Protein AF-A0A2N1MK92-F1 (afdb_monomer_lite)

pLDDT: mean 92.28, std 6.43, range [60.44, 98.31]

Sequence (132 aa):
MLTKVLYEQRGNLELNPTHFKQMIEKADSHLQGLFDKLVKALVPDNRSAYNKVKARKTIMSLCYIMAGMRNKFVNDFKLEVGLYLSASGATCAAIDTMNSIGFSAYYTTVNNFKCKIANEHLLNIRKFLSEH

Foldseek 3Di:
DLLVLLVVCVPPDDQQLVVLQVSSCVVPVVCNCVLVVQLVVPPDPPDDPVVSRVSSSVSSVVSNVVSVVVVVVLQVQQLVVLLVCVVVVHDQVRQCVCVVVPRHDHNVVNVVVVVVVVVVVVVVVVVVVVVD

Organism: NCBI:txid588596

Secondary structure (DSSP, 8-state):
-HHHHHHHTTTS----HHHHHHHHHHH-GGGTTHHHHHHHHHS-TTS-HHHHHHHHHHHHHHHHHHHHHHHHHHHHHHHHHHHHHHHTT--HHHHHHHHHTTSS--HHHHHHHHHHHHHHHHHHHHHHHH--

Structure (mmCIF, N/CA/C/O backbone):
data_AF-A0A2N1MK92-F1
#
_entry.id   AF-A0A2N1MK92-F1
#
loop_
_atom_site.group_PDB
_atom_site.id
_atom_site.type_symbol
_atom_site.label_atom_id
_atom_site.label_alt_id
_atom_site.label_comp_id
_atom_site.label_asym_id
_atom_site.label_entity_id
_atom_site.label_seq_id
_atom_site.pdbx_PDB_ins_code
_atom_site.Cartn_x
_atom_site.Cartn_y
_atom_site.Cartn_z
_atom_site.occupancy
_atom_site.B_iso_or_equiv
_atom_site.auth_seq_id
_atom_site.auth_comp_id
_atom_site.auth_asym_id
_atom_site.auth_atom_id
_atom_site.pdbx_PDB_model_num
ATOM 1 N N . MET A 1 1 ? -10.403 -7.113 4.045 1.00 85.31 1 MET A N 1
ATOM 2 C CA . MET A 1 1 ? -9.134 -6.926 4.792 1.00 85.31 1 MET A CA 1
ATOM 3 C C . MET A 1 1 ? -8.974 -5.463 5.195 1.00 85.31 1 MET A C 1
ATOM 5 O O . MET A 1 1 ? -9.110 -4.599 4.335 1.00 85.31 1 MET A O 1
ATOM 9 N N . LEU A 1 2 ? -8.650 -5.184 6.467 1.00 90.50 2 LEU A N 1
ATOM 10 C CA . LEU A 1 2 ? -8.627 -3.830 7.054 1.00 90.50 2 LEU A CA 1
ATOM 11 C C . LEU A 1 2 ? -7.852 -2.802 6.217 1.00 90.50 2 LEU A C 1
ATOM 13 O O . LEU A 1 2 ? -8.348 -1.716 5.950 1.00 90.50 2 LEU A O 1
ATOM 17 N N . THR A 1 3 ? -6.656 -3.147 5.744 1.00 90.50 3 THR A N 1
ATOM 18 C CA . THR A 1 3 ? -5.812 -2.207 4.989 1.00 90.50 3 THR A CA 1
ATOM 19 C C . THR A 1 3 ? -6.403 -1.800 3.639 1.00 90.50 3 THR A C 1
ATOM 21 O O . THR A 1 3 ? -6.139 -0.687 3.196 1.00 90.50 3 THR A O 1
ATOM 24 N N . LYS A 1 4 ? -7.230 -2.650 3.010 1.00 89.88 4 LYS A N 1
ATOM 25 C CA . LYS A 1 4 ? -7.970 -2.306 1.785 1.00 89.88 4 LYS A CA 1
ATOM 26 C C . LYS A 1 4 ? -9.065 -1.280 2.087 1.00 89.88 4 LYS A C 1
ATOM 28 O O . LYS A 1 4 ? -9.099 -0.239 1.447 1.00 89.88 4 LYS A O 1
ATOM 33 N N . VAL A 1 5 ? -9.875 -1.534 3.119 1.00 92.19 5 VAL A N 1
ATOM 34 C CA . VAL A 1 5 ? -10.928 -0.606 3.573 1.00 92.19 5 VAL A CA 1
ATOM 35 C C . VAL A 1 5 ? -10.333 0.767 3.897 1.00 92.19 5 VAL A C 1
ATOM 37 O O . VAL A 1 5 ? -10.817 1.793 3.431 1.00 92.19 5 VAL A O 1
ATOM 40 N N . LEU A 1 6 ? -9.229 0.795 4.648 1.00 92.81 6 LEU A N 1
ATOM 41 C CA . LEU A 1 6 ? -8.573 2.051 5.017 1.00 92.81 6 LEU A CA 1
ATOM 42 C C . LEU A 1 6 ? -7.876 2.736 3.833 1.00 92.81 6 LEU A C 1
ATOM 44 O O . LEU A 1 6 ? -7.761 3.958 3.819 1.00 92.81 6 LEU A O 1
ATOM 48 N N . TYR A 1 7 ? -7.431 1.983 2.824 1.00 87.50 7 TYR A N 1
ATOM 49 C CA . TYR A 1 7 ? -6.883 2.556 1.593 1.00 87.50 7 TYR A CA 1
ATOM 50 C C . TYR A 1 7 ? -7.948 3.268 0.755 1.00 87.50 7 TYR A C 1
ATOM 52 O O . TYR A 1 7 ? -7.660 4.305 0.155 1.00 87.50 7 TYR A O 1
ATOM 60 N N . GLU A 1 8 ? -9.161 2.725 0.705 1.00 87.25 8 GLU A N 1
ATOM 61 C CA . GLU A 1 8 ? -10.303 3.336 0.015 1.00 87.25 8 GLU A CA 1
ATOM 62 C C . GLU A 1 8 ? -10.765 4.616 0.733 1.00 87.25 8 GLU A C 1
ATOM 64 O O . GLU A 1 8 ? -11.139 5.586 0.082 1.00 87.25 8 GLU A O 1
ATOM 69 N N . GLN A 1 9 ? -10.621 4.671 2.061 1.00 85.31 9 GLN A N 1
ATOM 70 C CA . GLN A 1 9 ? -10.956 5.834 2.897 1.00 85.31 9 GLN A CA 1
ATOM 71 C C . GLN A 1 9 ? -9.806 6.843 3.082 1.00 85.31 9 GLN A C 1
ATOM 73 O O . GLN A 1 9 ? -9.927 7.784 3.862 1.00 85.31 9 GLN A O 1
ATOM 78 N N . ARG A 1 10 ? -8.680 6.695 2.367 1.00 79.75 10 ARG A N 1
ATOM 79 C CA . ARG A 1 10 ? -7.443 7.477 2.596 1.00 79.75 10 ARG A CA 1
ATOM 80 C C . ARG A 1 10 ? -7.580 9.006 2.496 1.00 79.75 10 ARG A C 1
ATOM 82 O O . ARG A 1 10 ? -6.668 9.705 2.920 1.00 79.75 10 ARG A O 1
ATOM 89 N N . GLY A 1 11 ? -8.673 9.515 1.924 1.00 79.38 11 GLY A N 1
ATOM 90 C CA . GLY A 1 11 ? -8.975 10.949 1.830 1.00 79.38 11 GLY A CA 1
ATOM 91 C C . GLY A 1 11 ? -9.920 11.489 2.910 1.00 79.38 11 GLY A C 1
ATOM 92 O O . GLY A 1 11 ? -9.952 12.696 3.110 1.00 79.38 11 GLY A O 1
ATOM 93 N N . ASN A 1 12 ? -10.649 10.622 3.621 1.00 86.88 12 ASN A N 1
ATOM 94 C CA . ASN A 1 12 ? -11.662 10.991 4.613 1.00 86.88 12 ASN A CA 1
ATOM 95 C C . ASN A 1 12 ? -11.437 10.184 5.896 1.00 86.88 12 ASN A C 1
ATOM 97 O O . ASN A 1 12 ? -12.068 9.155 6.132 1.00 86.88 12 ASN A O 1
ATOM 101 N N . LEU A 1 13 ? -10.486 10.633 6.715 1.00 88.12 13 LEU A N 1
ATOM 102 C CA . LEU A 1 13 ? -10.116 9.927 7.938 1.00 88.12 13 LEU A CA 1
ATOM 103 C C . LEU A 1 13 ? -11.214 10.062 9.000 1.00 88.12 13 LEU A C 1
ATOM 105 O O . LEU A 1 13 ? -11.456 11.150 9.518 1.00 88.12 13 LEU A O 1
ATOM 109 N N . GLU A 1 14 ? -11.824 8.941 9.380 1.00 93.25 14 GLU A N 1
ATOM 110 C CA . GLU A 1 14 ? -12.686 8.870 10.560 1.00 93.25 14 GLU A CA 1
ATOM 111 C C . GLU A 1 14 ? -11.818 8.835 11.827 1.00 93.25 14 GLU A C 1
ATOM 113 O O . GLU A 1 14 ? -10.979 7.940 11.987 1.00 93.25 14 GLU A O 1
ATOM 118 N N . LEU A 1 15 ? -12.008 9.818 12.713 1.00 91.62 15 LEU A N 1
ATOM 119 C CA . LEU A 1 15 ? -11.199 10.043 13.919 1.00 91.62 15 LEU A CA 1
ATOM 120 C C . LEU A 1 15 ? -11.944 9.711 15.222 1.00 91.62 15 LEU A C 1
ATOM 122 O O . LEU A 1 15 ? -11.363 9.764 16.316 1.00 91.62 15 LEU A O 1
ATOM 126 N N . ASN A 1 16 ? -13.225 9.370 15.135 1.00 94.19 16 ASN A N 1
ATOM 127 C CA . ASN A 1 16 ? -14.004 8.852 16.242 1.00 94.19 16 ASN A CA 1
ATOM 128 C C . ASN A 1 16 ? -13.898 7.313 16.279 1.00 94.19 16 ASN A C 1
ATOM 130 O O . ASN A 1 16 ? -14.349 6.652 15.348 1.00 94.19 16 ASN A O 1
ATOM 134 N N . PRO A 1 17 ? -13.380 6.700 17.363 1.00 93.44 17 PRO A N 1
ATOM 135 C CA . PRO A 1 17 ? -13.195 5.248 17.437 1.00 93.44 17 PRO A CA 1
ATOM 136 C C . PRO A 1 17 ? -14.476 4.416 17.286 1.00 93.44 17 PRO A C 1
ATOM 138 O O . PRO A 1 17 ? -14.413 3.268 16.845 1.00 93.44 17 PRO A O 1
ATOM 141 N N . THR A 1 18 ? -15.628 4.958 17.686 1.00 94.38 18 THR A N 1
ATOM 142 C CA . THR A 1 18 ? -16.919 4.271 17.564 1.00 94.38 18 THR A CA 1
ATOM 143 C C . THR A 1 18 ? -17.380 4.265 16.112 1.00 94.38 18 THR A C 1
ATOM 145 O O . THR A 1 18 ? -17.727 3.206 15.590 1.00 94.38 18 THR A O 1
ATOM 148 N N . HIS A 1 19 ? -17.317 5.416 15.440 1.00 95.31 19 HIS A N 1
ATOM 149 C CA . HIS A 1 19 ? -17.644 5.508 14.017 1.00 95.31 19 HIS A CA 1
ATOM 150 C C . HIS A 1 19 ? -16.630 4.757 13.157 1.00 95.31 19 HIS A C 1
ATOM 152 O O . HIS A 1 19 ? -17.028 4.048 12.242 1.00 95.31 19 HIS A O 1
ATOM 158 N N . PHE A 1 20 ? -15.342 4.799 13.507 1.00 94.88 20 PHE A N 1
ATOM 159 C CA . PHE A 1 20 ? -14.299 4.015 12.850 1.00 94.88 20 PHE A CA 1
ATOM 160 C C . PHE A 1 20 ? -14.622 2.521 12.879 1.00 94.88 20 PHE A C 1
ATOM 162 O O . PHE A 1 20 ? -14.576 1.862 11.843 1.00 94.88 20 PHE A O 1
ATOM 169 N N . LYS A 1 21 ? -14.994 1.990 14.054 1.00 95.56 21 LYS A N 1
ATOM 170 C CA . LYS A 1 21 ? -15.432 0.598 14.195 1.00 95.56 21 LYS A CA 1
ATOM 171 C C . LYS A 1 21 ? -16.604 0.306 13.253 1.00 95.56 21 LYS A C 1
ATOM 173 O O . LYS A 1 21 ? -16.518 -0.610 12.446 1.00 95.56 21 LYS A O 1
ATOM 178 N N . GLN A 1 22 ? -17.671 1.101 13.330 1.00 95.44 22 GLN A N 1
ATOM 179 C CA . GLN A 1 22 ? -18.858 0.913 12.489 1.00 95.44 22 GLN A CA 1
ATOM 180 C C . GLN A 1 22 ? -18.514 0.965 10.996 1.00 95.44 22 GLN A C 1
ATOM 182 O O . GLN A 1 22 ? -19.007 0.150 10.221 1.00 95.44 22 GLN A O 1
ATOM 187 N N . MET A 1 23 ? -17.641 1.889 10.598 1.00 95.12 23 MET A N 1
ATOM 188 C CA . MET A 1 23 ? -17.172 2.053 9.227 1.00 95.12 23 MET A CA 1
ATOM 189 C C . MET A 1 23 ? -16.448 0.799 8.732 1.00 95.12 23 MET A C 1
ATOM 191 O O . MET A 1 23 ? -16.795 0.289 7.667 1.00 95.12 23 MET A O 1
ATOM 195 N N . ILE A 1 24 ? -15.471 0.278 9.487 1.00 95.06 24 ILE A N 1
ATOM 196 C CA . ILE A 1 24 ? -14.709 -0.898 9.043 1.00 95.06 24 ILE A CA 1
ATOM 197 C C . ILE A 1 24 ? -15.562 -2.173 9.032 1.00 95.06 24 ILE A C 1
ATOM 199 O O . ILE A 1 24 ? -15.401 -2.990 8.131 1.00 95.06 24 ILE A O 1
ATOM 203 N N . GLU A 1 25 ? -16.485 -2.333 9.984 1.00 95.69 25 GLU A N 1
ATOM 204 C CA . GLU A 1 25 ? -17.369 -3.504 10.067 1.00 95.69 25 GLU A CA 1
ATOM 205 C C . GLU A 1 25 ? -18.449 -3.479 8.980 1.00 95.69 25 GLU A C 1
ATOM 207 O O . GLU A 1 25 ? -18.797 -4.522 8.430 1.00 95.69 25 GLU A O 1
ATOM 212 N N . LYS A 1 26 ? -18.948 -2.287 8.624 1.00 94.56 26 LYS A N 1
ATOM 213 C CA . LYS A 1 26 ? -19.886 -2.104 7.509 1.00 94.56 26 LYS A CA 1
ATOM 214 C C . LYS A 1 26 ? -19.217 -2.344 6.156 1.00 94.56 26 LYS A C 1
ATOM 216 O O . LYS A 1 26 ? -19.863 -2.854 5.246 1.00 94.56 26 LYS A O 1
ATOM 221 N N . ALA A 1 27 ? -17.953 -1.950 6.011 1.00 93.31 27 ALA A N 1
ATOM 222 C CA . ALA A 1 27 ? -17.209 -2.127 4.768 1.00 93.31 27 ALA A CA 1
ATOM 223 C C . ALA A 1 27 ? -16.836 -3.595 4.505 1.00 93.31 27 ALA A C 1
ATOM 225 O O . ALA A 1 27 ? -16.755 -4.007 3.350 1.00 93.31 27 ALA A O 1
ATOM 226 N N . ASP A 1 28 ? -16.594 -4.381 5.556 1.00 93.50 28 ASP A N 1
ATOM 227 C CA . ASP A 1 28 ? -16.224 -5.789 5.439 1.00 93.50 28 ASP A CA 1
ATOM 228 C C . ASP A 1 28 ? -16.676 -6.576 6.678 1.00 93.50 28 ASP A C 1
ATOM 230 O O . ASP A 1 28 ? -16.135 -6.409 7.774 1.00 93.50 28 ASP A O 1
ATOM 234 N N . SER A 1 29 ? -17.640 -7.481 6.479 1.00 93.31 29 SER A N 1
ATOM 235 C CA . SER A 1 29 ? -18.207 -8.319 7.546 1.00 93.31 29 SER A CA 1
ATOM 236 C C . SER A 1 29 ? -17.166 -9.185 8.270 1.00 93.31 29 SER A C 1
ATOM 238 O O . SER A 1 29 ? -17.322 -9.469 9.456 1.00 93.31 29 SER A O 1
ATOM 240 N N . HIS A 1 30 ? -16.047 -9.536 7.624 1.00 94.12 30 HIS A N 1
ATOM 241 C CA . HIS A 1 30 ? -14.965 -10.284 8.273 1.00 94.12 30 HIS A CA 1
ATOM 242 C C . HIS A 1 30 ? -14.188 -9.451 9.303 1.00 94.12 30 HIS A C 1
ATOM 244 O O . HIS A 1 30 ? -13.437 -10.007 10.107 1.00 94.12 30 HIS A O 1
ATOM 250 N N . LEU A 1 31 ? -14.347 -8.124 9.298 1.00 94.50 31 LEU A N 1
ATOM 251 C CA . LEU A 1 31 ? -13.746 -7.224 10.285 1.00 94.50 31 LEU A CA 1
ATOM 252 C C . LEU A 1 31 ? -14.617 -7.054 11.536 1.00 94.50 31 LEU A C 1
ATOM 254 O O . LEU A 1 31 ? -14.204 -6.351 12.462 1.00 94.50 31 LEU A O 1
ATOM 258 N N . GLN A 1 32 ? -15.783 -7.706 11.603 1.00 96.19 32 GLN A N 1
ATOM 259 C CA . GLN A 1 32 ? -16.675 -7.632 12.756 1.00 96.19 32 GLN A CA 1
ATOM 260 C C . GLN A 1 32 ? -15.964 -8.036 14.057 1.00 96.19 32 GLN A C 1
ATOM 262 O O . GLN A 1 32 ? -15.369 -9.110 14.184 1.00 96.19 32 GLN A O 1
ATOM 267 N N . GLY A 1 33 ? -15.993 -7.136 15.040 1.00 94.62 33 GLY A N 1
ATOM 268 C CA . GLY A 1 33 ? -15.346 -7.299 16.338 1.00 94.62 33 GLY A CA 1
ATOM 269 C C . GLY A 1 33 ? -13.818 -7.188 16.316 1.00 94.62 33 GLY A C 1
ATOM 270 O O . GLY A 1 33 ? -13.203 -7.283 17.380 1.00 94.62 33 GL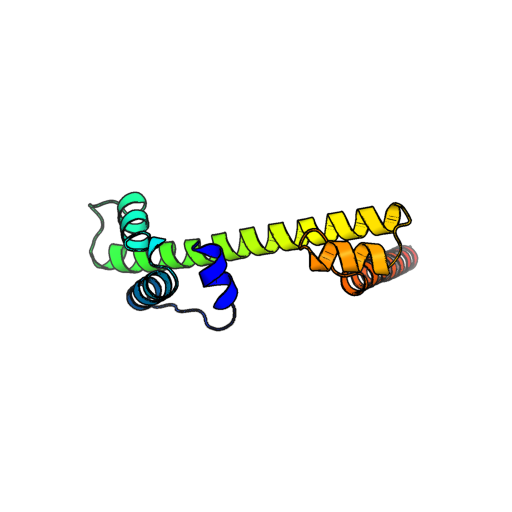Y A O 1
ATOM 271 N N . LEU A 1 34 ? -13.175 -6.970 15.160 1.00 94.56 34 LEU A N 1
ATOM 272 C CA . LEU A 1 34 ? -11.713 -6.855 15.066 1.00 94.56 34 LEU A CA 1
ATOM 273 C C . LEU A 1 34 ? -11.189 -5.712 15.936 1.00 94.56 34 LEU A C 1
ATOM 275 O O . LEU A 1 34 ? -10.239 -5.897 16.695 1.00 94.56 34 LEU A O 1
ATOM 279 N N . PHE A 1 35 ? -11.811 -4.536 15.846 1.00 94.62 35 PHE A N 1
ATOM 280 C CA . PHE A 1 35 ? -11.356 -3.370 16.597 1.00 94.62 35 PHE A CA 1
ATOM 281 C C . PHE A 1 35 ? -11.462 -3.584 18.108 1.00 94.62 35 PHE A C 1
ATOM 283 O O . PHE A 1 35 ? -10.525 -3.273 18.836 1.00 94.62 35 PHE A O 1
ATOM 290 N N . ASP A 1 36 ? -12.555 -4.180 18.585 1.00 93.81 36 ASP A N 1
ATOM 291 C CA . ASP A 1 36 ? -12.709 -4.470 20.011 1.00 93.81 36 ASP A CA 1
ATOM 292 C C . ASP A 1 36 ? -11.718 -5.543 20.484 1.00 93.81 36 ASP A C 1
ATOM 294 O O . ASP A 1 36 ? -11.177 -5.421 21.582 1.00 93.81 36 ASP A O 1
ATOM 298 N N . LYS A 1 37 ? -11.403 -6.546 19.650 1.00 93.75 37 LYS A N 1
ATOM 299 C CA . LYS A 1 37 ? -10.334 -7.520 19.934 1.00 93.75 37 LYS A CA 1
ATOM 300 C C . LYS A 1 37 ? -8.969 -6.840 20.054 1.00 93.75 37 LYS A C 1
ATOM 302 O O . LYS A 1 37 ? -8.240 -7.132 20.997 1.00 93.75 37 LYS A O 1
ATOM 307 N N . LEU A 1 38 ? -8.639 -5.909 19.154 1.00 92.75 38 LEU A N 1
ATOM 308 C CA . LEU A 1 38 ? -7.396 -5.128 19.222 1.00 92.75 38 LEU A CA 1
ATOM 309 C C . LEU A 1 38 ? -7.343 -4.262 20.484 1.00 92.75 38 LEU A C 1
ATOM 311 O O . LEU A 1 38 ? -6.321 -4.232 21.166 1.00 92.75 38 LEU A O 1
ATOM 315 N N . VAL A 1 39 ? -8.449 -3.596 20.825 1.00 92.06 39 VAL A N 1
ATOM 316 C CA . VAL A 1 39 ? -8.567 -2.820 22.066 1.00 92.06 39 VAL A CA 1
ATOM 317 C C . VAL A 1 39 ? -8.359 -3.714 23.283 1.00 92.06 39 VAL A C 1
ATOM 319 O O . VAL A 1 39 ? -7.541 -3.380 24.133 1.00 92.06 39 VAL A O 1
ATOM 322 N N . LYS A 1 40 ? -9.022 -4.868 23.350 1.00 90.62 40 LYS A N 1
ATOM 323 C CA . LYS A 1 40 ? -8.870 -5.813 24.464 1.00 90.62 40 LYS A CA 1
ATOM 324 C C . LYS A 1 40 ? -7.445 -6.367 24.576 1.00 90.62 40 LYS A C 1
ATOM 326 O O . LYS A 1 40 ? -6.953 -6.546 25.679 1.00 90.62 40 LYS A O 1
ATOM 331 N N . ALA A 1 41 ? -6.782 -6.630 23.452 1.00 90.31 41 ALA A N 1
ATOM 332 C CA . ALA A 1 41 ? -5.428 -7.178 23.442 1.00 90.31 41 ALA A CA 1
ATOM 333 C C . ALA A 1 41 ? -4.354 -6.154 23.852 1.00 90.31 41 ALA A C 1
ATOM 335 O O . ALA A 1 41 ? -3.354 -6.524 24.459 1.00 90.31 41 ALA A O 1
ATOM 336 N N . LEU A 1 42 ? -4.539 -4.876 23.504 1.00 88.50 42 LEU A N 1
ATOM 337 C CA . LEU A 1 42 ? -3.512 -3.836 23.658 1.00 88.50 42 LEU A CA 1
ATOM 338 C C . LEU A 1 42 ? -3.767 -2.878 24.831 1.00 88.50 42 LEU A C 1
ATOM 340 O O . LEU A 1 42 ? -2.879 -2.104 25.200 1.00 88.50 42 LEU A O 1
ATOM 344 N N . VAL A 1 43 ? -4.972 -2.876 25.406 1.00 87.38 43 VAL A N 1
ATOM 345 C CA . VAL A 1 43 ? -5.341 -2.002 26.527 1.00 87.38 43 VAL A CA 1
ATOM 346 C C . VAL A 1 43 ? -5.500 -2.834 27.801 1.00 87.38 43 VAL A C 1
ATOM 348 O O . VAL A 1 43 ? -6.433 -3.625 27.878 1.00 87.38 43 VAL A O 1
ATOM 351 N N . PRO A 1 44 ? -4.657 -2.619 28.827 1.00 80.94 44 PRO A N 1
ATOM 352 C CA . PRO A 1 44 ? -4.802 -3.281 30.121 1.00 80.94 44 PRO A CA 1
ATOM 353 C C . PRO A 1 44 ? -6.146 -2.981 30.799 1.00 80.94 44 PRO A C 1
ATOM 355 O O . PRO A 1 44 ? -6.609 -1.832 30.805 1.00 80.94 44 PRO A O 1
ATOM 358 N N . ASP A 1 45 ? -6.725 -3.994 31.447 1.00 77.75 45 ASP A N 1
ATOM 359 C CA . ASP A 1 45 ? -8.043 -3.907 32.092 1.00 77.75 45 ASP A CA 1
ATOM 360 C C . ASP A 1 45 ? -8.082 -2.911 33.263 1.00 77.75 45 ASP A C 1
ATOM 362 O O . ASP A 1 45 ? -9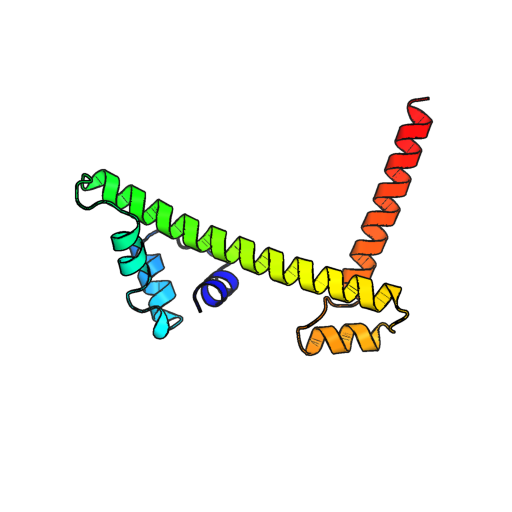.105 -2.250 33.487 1.00 77.75 45 ASP A O 1
ATOM 366 N N . ASN A 1 46 ? -6.943 -2.730 33.943 1.00 77.50 46 ASN A N 1
ATOM 367 C CA . ASN A 1 46 ? -6.762 -1.856 35.106 1.00 77.50 46 ASN A CA 1
ATOM 368 C C . ASN A 1 46 ? -6.684 -0.349 34.778 1.00 77.50 46 ASN A C 1
ATOM 370 O O . ASN A 1 46 ? -6.500 0.470 35.679 1.00 77.50 46 ASN A O 1
ATOM 374 N N . ARG A 1 47 ? -6.815 0.055 33.506 1.00 75.00 47 ARG A N 1
ATOM 375 C CA . ARG A 1 47 ? -6.802 1.477 33.128 1.00 75.00 47 ARG A CA 1
ATOM 376 C C . ARG A 1 47 ? -8.101 2.194 33.507 1.00 75.00 47 ARG A C 1
ATOM 378 O O . ARG A 1 47 ? -9.199 1.664 33.334 1.00 75.00 47 ARG A O 1
ATOM 385 N N . SER A 1 48 ? -7.972 3.458 33.920 1.00 75.69 48 SER A N 1
ATOM 386 C CA . SER A 1 48 ? -9.110 4.359 34.144 1.00 75.69 48 SER A CA 1
ATOM 387 C C . SER A 1 48 ? -9.942 4.570 32.870 1.00 75.69 48 SER A C 1
ATOM 389 O O . SER A 1 48 ? -9.443 4.431 31.750 1.00 75.69 48 SER A O 1
ATOM 391 N N . ALA A 1 49 ? -11.214 4.952 33.026 1.00 74.00 49 ALA A N 1
ATOM 392 C CA . ALA A 1 49 ? -12.132 5.176 31.904 1.00 74.00 49 ALA A CA 1
ATOM 393 C C . ALA A 1 49 ? -11.615 6.230 30.901 1.00 74.00 49 ALA A C 1
ATOM 395 O O . ALA A 1 49 ? -11.649 6.006 29.690 1.00 74.00 49 ALA A O 1
ATOM 396 N N . TYR A 1 50 ? -11.045 7.335 31.394 1.00 67.25 50 TYR A N 1
ATOM 397 C CA . TYR A 1 50 ? -10.413 8.366 30.560 1.00 67.25 50 TYR A CA 1
ATOM 398 C C . TYR A 1 50 ? -9.242 7.802 29.734 1.00 67.25 50 TYR A C 1
ATOM 400 O O . TYR A 1 50 ? -9.145 8.020 28.522 1.00 67.25 50 TYR A O 1
ATOM 408 N N . ASN A 1 51 ? -8.396 6.982 30.364 1.00 77.88 51 ASN A N 1
ATOM 409 C CA . ASN A 1 51 ? -7.266 6.338 29.696 1.00 77.88 51 ASN A CA 1
ATOM 410 C C . ASN A 1 51 ? -7.716 5.283 28.673 1.00 77.88 51 ASN A C 1
ATOM 412 O O . ASN A 1 51 ? -7.026 5.080 27.671 1.00 77.88 51 ASN A O 1
ATOM 416 N N . LYS A 1 52 ? -8.882 4.654 28.869 1.00 80.25 52 LYS A N 1
ATOM 417 C CA . LYS A 1 52 ? -9.488 3.722 27.903 1.00 80.25 52 LYS A CA 1
ATOM 418 C C . LYS A 1 52 ? -9.942 4.437 26.625 1.00 80.25 52 LYS A C 1
ATOM 420 O O . LYS A 1 52 ? -9.649 3.949 25.534 1.00 80.25 52 LYS A O 1
ATOM 425 N N . VAL A 1 53 ? -10.564 5.618 26.720 1.00 85.06 53 VAL A N 1
ATOM 426 C CA . VAL A 1 53 ? -10.950 6.421 25.535 1.00 85.06 53 VAL A CA 1
ATOM 427 C C . VAL A 1 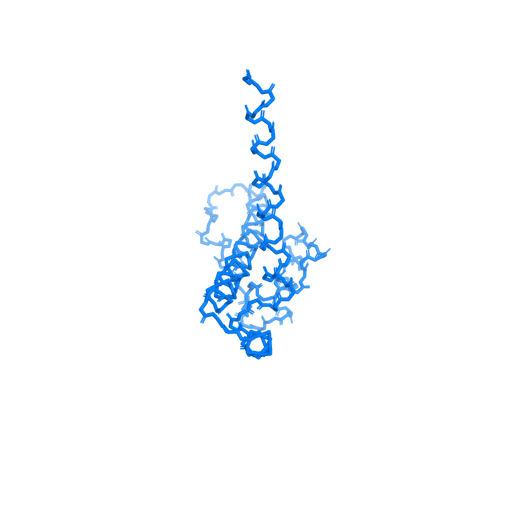53 ? -9.721 6.848 24.731 1.00 85.06 53 VAL A C 1
ATOM 429 O O . VAL A 1 53 ? -9.685 6.673 23.509 1.00 85.06 53 VAL A O 1
ATOM 432 N N . LYS A 1 54 ? -8.683 7.353 25.412 1.00 87.56 54 LYS A N 1
ATOM 433 C CA . LYS A 1 54 ? -7.415 7.725 24.766 1.00 87.56 54 LYS A CA 1
ATOM 434 C C . LYS A 1 54 ? -6.763 6.522 24.079 1.00 87.56 54 LYS A C 1
ATOM 436 O O . LYS A 1 54 ? -6.339 6.634 22.933 1.00 87.56 54 LYS A O 1
ATOM 441 N N . ALA A 1 55 ? -6.759 5.361 24.732 1.00 89.38 55 ALA A N 1
ATOM 442 C CA . ALA A 1 55 ? -6.189 4.143 24.169 1.00 89.38 55 ALA A CA 1
ATOM 443 C C . ALA A 1 55 ? -6.925 3.659 22.907 1.00 89.38 55 ALA A C 1
ATOM 445 O O . ALA A 1 55 ? -6.271 3.281 21.938 1.00 89.38 55 ALA A O 1
ATOM 446 N N . ARG A 1 56 ? -8.265 3.743 22.860 1.00 93.12 56 ARG A N 1
ATOM 447 C CA . ARG A 1 56 ? -9.033 3.428 21.637 1.00 93.12 56 ARG A CA 1
ATOM 448 C C . ARG A 1 56 ? -8.631 4.329 20.466 1.00 93.12 56 ARG A C 1
ATOM 450 O O . ARG A 1 56 ? -8.441 3.823 19.364 1.00 93.12 56 ARG A O 1
ATOM 457 N N . LYS A 1 57 ? -8.453 5.637 20.701 1.00 93.25 57 LYS A N 1
ATOM 458 C CA . LYS A 1 57 ? -7.949 6.567 19.671 1.00 93.25 57 LYS A CA 1
ATOM 459 C C . LYS A 1 57 ? -6.553 6.172 19.191 1.00 93.25 57 LYS A C 1
ATOM 461 O O . LYS A 1 57 ? -6.330 6.117 17.989 1.00 93.25 57 LYS A O 1
ATOM 466 N N . THR A 1 58 ? -5.644 5.826 20.103 1.00 92.81 58 THR A N 1
ATOM 467 C CA . THR A 1 58 ? -4.300 5.351 19.738 1.00 92.81 58 THR A CA 1
ATOM 468 C C . THR A 1 58 ? -4.350 4.094 18.869 1.00 92.81 58 THR A C 1
ATOM 470 O O . THR A 1 58 ? -3.660 4.028 17.858 1.00 92.81 58 THR A O 1
ATOM 473 N N . ILE A 1 59 ? -5.190 3.115 19.207 1.00 94.12 59 ILE A N 1
ATOM 474 C CA . ILE A 1 59 ? -5.312 1.867 18.435 1.00 94.12 59 ILE A CA 1
ATOM 475 C C . ILE A 1 59 ? -5.899 2.120 17.045 1.00 94.12 59 ILE A C 1
ATOM 477 O O . ILE A 1 59 ? -5.431 1.546 16.064 1.00 94.12 59 ILE A O 1
ATOM 481 N N . MET A 1 60 ? -6.875 3.020 16.936 1.00 94.81 60 MET A N 1
ATOM 482 C CA . MET A 1 60 ? -7.384 3.484 15.644 1.00 94.81 60 MET A CA 1
ATOM 483 C C . MET A 1 60 ? -6.270 4.140 14.811 1.00 94.81 60 MET A C 1
ATOM 485 O O . MET A 1 60 ? -6.087 3.783 13.648 1.00 94.81 60 MET A O 1
ATOM 489 N N . SER A 1 61 ? -5.468 5.034 15.401 1.00 92.94 61 SER A N 1
ATOM 490 C CA . SER A 1 61 ? -4.310 5.628 14.718 1.00 92.94 61 SER A CA 1
ATOM 491 C C . SER A 1 61 ? -3.302 4.569 14.261 1.00 92.94 61 SER A C 1
ATOM 493 O O . SER A 1 61 ? -2.820 4.643 13.133 1.00 92.94 61 SER A O 1
ATOM 495 N N . LEU A 1 62 ? -3.031 3.546 15.079 1.00 93.44 62 LEU A N 1
ATOM 496 C CA . LEU A 1 62 ? -2.175 2.420 14.690 1.00 93.44 62 LEU A CA 1
ATOM 497 C C . LEU A 1 62 ? -2.736 1.668 13.476 1.00 93.44 62 LEU A C 1
ATOM 499 O O . LEU A 1 62 ? -1.970 1.301 12.589 1.00 93.44 62 LEU A O 1
ATOM 503 N N . CYS A 1 63 ? -4.056 1.478 13.388 1.00 94.00 63 CYS A N 1
ATOM 504 C CA . CYS A 1 63 ? -4.685 0.850 12.223 1.00 94.00 63 CYS A CA 1
ATOM 505 C C . CYS A 1 63 ? -4.420 1.642 10.933 1.00 94.00 63 CYS A C 1
ATOM 507 O O . CYS A 1 63 ? -4.044 1.050 9.919 1.00 94.00 63 CYS A O 1
ATOM 509 N N . TYR A 1 64 ? -4.557 2.971 10.979 1.00 94.12 64 TYR A N 1
ATOM 510 C CA . TYR A 1 64 ? -4.231 3.836 9.841 1.00 94.12 64 TYR A CA 1
ATOM 511 C C . TYR A 1 64 ? -2.744 3.794 9.485 1.00 94.12 64 TYR A C 1
ATOM 513 O O . TYR A 1 64 ? -2.413 3.669 8.307 1.00 94.12 64 TYR A O 1
ATOM 521 N N . ILE A 1 65 ? -1.853 3.839 10.481 1.00 92.38 65 ILE A N 1
ATOM 522 C CA . ILE A 1 65 ? -0.402 3.749 10.263 1.00 92.38 65 ILE A CA 1
ATOM 523 C C . ILE A 1 65 ? -0.049 2.425 9.581 1.00 92.38 65 ILE A C 1
ATOM 525 O O . ILE A 1 65 ? 0.625 2.435 8.555 1.00 92.38 65 ILE A O 1
ATOM 529 N N . MET A 1 66 ? -0.554 1.294 10.081 1.00 92.00 66 MET A N 1
ATOM 530 C CA . MET A 1 66 ? -0.301 -0.022 9.484 1.00 92.00 66 MET A CA 1
ATOM 531 C C . MET A 1 66 ? -0.822 -0.116 8.045 1.00 92.00 66 MET A C 1
ATOM 533 O O . MET A 1 66 ? -0.141 -0.660 7.174 1.00 92.00 66 MET A O 1
ATOM 537 N N . ALA A 1 67 ? -2.008 0.434 7.769 1.00 92.06 67 ALA A N 1
ATOM 538 C CA . ALA A 1 67 ? -2.531 0.495 6.408 1.00 92.06 67 ALA A CA 1
ATOM 539 C C . ALA A 1 67 ? -1.648 1.361 5.502 1.00 92.06 67 ALA A C 1
ATOM 541 O O . ALA A 1 67 ? -1.274 0.918 4.417 1.00 92.06 67 ALA A O 1
ATOM 542 N N . GLY A 1 68 ? -1.259 2.551 5.964 1.00 91.62 68 GLY A N 1
ATOM 543 C CA . GLY A 1 68 ? -0.351 3.447 5.252 1.00 91.62 68 GLY A CA 1
ATOM 544 C C . GLY A 1 68 ? 0.994 2.791 4.941 1.00 91.62 68 GLY A C 1
ATOM 545 O O . GLY A 1 68 ? 1.423 2.807 3.790 1.00 91.62 68 GLY A O 1
ATOM 546 N N . MET A 1 69 ? 1.615 2.141 5.930 1.00 92.25 69 MET A N 1
ATOM 547 C CA . MET A 1 69 ? 2.879 1.415 5.769 1.00 92.25 69 MET A CA 1
ATOM 548 C C . MET A 1 69 ? 2.767 0.296 4.737 1.00 92.25 69 MET A C 1
ATOM 550 O O . MET A 1 69 ? 3.597 0.219 3.834 1.00 92.25 69 MET A O 1
ATOM 554 N N . ARG A 1 70 ? 1.724 -0.540 4.821 1.00 91.88 70 ARG A N 1
ATOM 555 C CA . ARG A 1 70 ? 1.504 -1.608 3.838 1.00 91.88 70 ARG A CA 1
ATOM 556 C C . ARG A 1 70 ? 1.327 -1.044 2.430 1.00 91.88 70 ARG A C 1
ATOM 558 O O . ARG A 1 70 ? 1.891 -1.583 1.486 1.00 91.88 70 ARG A O 1
ATOM 565 N N . ASN A 1 71 ? 0.535 0.014 2.282 1.00 89.31 71 ASN A N 1
ATOM 566 C CA . ASN A 1 71 ? 0.266 0.610 0.975 1.00 89.31 71 ASN A CA 1
ATOM 567 C C . ASN A 1 71 ? 1.528 1.234 0.377 1.00 89.31 71 ASN A C 1
ATOM 569 O O . ASN A 1 71 ? 1.792 1.043 -0.807 1.00 89.31 71 ASN A O 1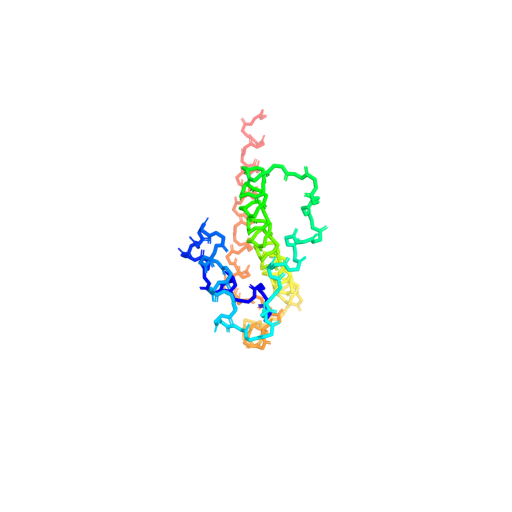
ATOM 573 N N . LYS A 1 72 ? 2.325 1.920 1.204 1.00 91.81 72 LYS A N 1
ATOM 574 C CA . LYS A 1 72 ? 3.637 2.430 0.806 1.00 91.81 72 LYS A CA 1
ATOM 575 C C . LYS A 1 72 ? 4.543 1.289 0.345 1.00 91.81 72 LYS A C 1
ATOM 577 O O . LYS A 1 72 ? 5.004 1.330 -0.784 1.00 91.81 72 LYS A O 1
ATOM 582 N N . PHE A 1 73 ? 4.698 0.240 1.154 1.00 94.56 73 PHE A N 1
ATOM 583 C CA . PHE A 1 73 ? 5.524 -0.920 0.808 1.00 94.56 73 PHE A CA 1
ATOM 584 C C . PHE A 1 73 ? 5.112 -1.561 -0.524 1.00 94.56 73 PHE A C 1
ATOM 586 O O . PHE A 1 73 ? 5.956 -1.822 -1.372 1.00 94.56 73 PHE A O 1
ATOM 593 N N . VAL A 1 74 ? 3.810 -1.776 -0.743 1.00 92.31 74 VAL A N 1
ATOM 594 C CA . VAL A 1 74 ? 3.304 -2.347 -2.002 1.00 92.31 74 VAL A CA 1
ATOM 595 C C . VAL A 1 74 ? 3.607 -1.437 -3.196 1.00 92.31 74 VAL A C 1
ATOM 597 O O . VAL A 1 74 ? 3.976 -1.935 -4.256 1.00 92.31 74 VAL A O 1
ATOM 600 N N . ASN A 1 75 ? 3.447 -0.121 -3.052 1.00 92.88 75 ASN A N 1
ATOM 601 C CA . ASN A 1 75 ? 3.726 0.823 -4.135 1.00 92.88 75 ASN A CA 1
ATOM 602 C C . ASN A 1 75 ? 5.227 0.936 -4.431 1.00 92.88 75 ASN A C 1
ATOM 604 O O . ASN A 1 75 ? 5.602 0.947 -5.602 1.00 92.88 75 ASN A O 1
ATOM 608 N N . ASP A 1 76 ? 6.062 0.970 -3.391 1.00 96.31 76 ASP A N 1
ATOM 609 C CA . ASP A 1 76 ? 7.522 1.000 -3.506 1.00 96.31 76 ASP A CA 1
ATOM 610 C C . ASP A 1 76 ? 8.019 -0.283 -4.196 1.00 96.31 76 ASP A C 1
ATOM 612 O O . ASP A 1 76 ? 8.751 -0.211 -5.179 1.00 96.31 76 ASP A O 1
ATOM 616 N N . PHE A 1 77 ? 7.512 -1.453 -3.792 1.00 97.12 77 PHE A N 1
ATOM 617 C CA . PHE A 1 77 ? 7.831 -2.729 -4.440 1.00 97.12 77 PHE A CA 1
ATOM 618 C C . PHE A 1 77 ? 7.428 -2.755 -5.923 1.00 97.12 77 PHE A C 1
ATOM 620 O O . PHE A 1 77 ? 8.210 -3.152 -6.785 1.00 97.12 77 PHE A O 1
ATOM 627 N N . LYS A 1 78 ? 6.219 -2.285 -6.260 1.00 97.69 78 LYS A N 1
ATOM 628 C CA . LYS A 1 78 ? 5.776 -2.176 -7.662 1.00 97.69 78 LYS A CA 1
ATOM 629 C C . LYS A 1 78 ? 6.686 -1.261 -8.481 1.00 97.69 78 LYS A C 1
ATOM 631 O O . LYS A 1 78 ? 6.936 -1.540 -9.655 1.00 97.69 78 LYS A O 1
ATOM 636 N N . LEU A 1 79 ? 7.154 -0.167 -7.884 1.00 98.19 79 LEU A N 1
ATOM 637 C CA . LEU A 1 79 ? 8.092 0.747 -8.524 1.00 98.19 79 LEU A CA 1
ATOM 638 C C . LEU A 1 79 ? 9.444 0.071 -8.774 1.00 98.19 79 LEU A C 1
ATOM 640 O O . LEU A 1 79 ? 9.957 0.180 -9.885 1.00 98.19 79 LEU A O 1
ATOM 644 N N . GLU A 1 80 ? 9.983 -0.662 -7.799 1.00 97.81 80 GLU A N 1
ATOM 645 C CA . GLU A 1 80 ? 11.223 -1.436 -7.956 1.00 97.81 80 GLU A CA 1
ATOM 646 C C . GLU A 1 80 ? 11.115 -2.472 -9.079 1.00 97.81 80 GLU A C 1
ATOM 648 O O . GLU A 1 80 ? 11.985 -2.524 -9.949 1.00 97.81 80 GLU A O 1
ATOM 653 N N . VAL A 1 81 ? 10.015 -3.231 -9.129 1.00 98.19 81 VAL A N 1
ATOM 654 C CA . VAL A 1 81 ? 9.743 -4.173 -10.228 1.00 98.19 81 VAL A CA 1
ATOM 655 C C . VAL A 1 81 ? 9.711 -3.445 -11.574 1.00 98.19 81 VAL A C 1
ATOM 657 O O . VAL A 1 81 ? 10.347 -3.887 -12.530 1.00 98.19 81 VAL A O 1
ATOM 660 N N . GLY A 1 82 ? 9.026 -2.303 -11.664 1.00 98.25 82 GLY A N 1
ATOM 661 C CA . GLY A 1 82 ? 8.966 -1.515 -12.898 1.00 98.25 82 GLY A CA 1
ATOM 662 C C . GLY A 1 82 ? 10.324 -0.954 -13.333 1.00 98.25 82 GLY A C 1
ATOM 663 O O . GLY A 1 82 ? 10.655 -0.972 -14.522 1.00 98.25 82 GLY A O 1
ATOM 664 N N . LEU A 1 83 ? 11.141 -0.501 -12.380 1.00 98.19 83 LEU A N 1
ATOM 665 C CA . LEU A 1 83 ? 12.515 -0.057 -12.627 1.00 98.19 83 LEU A CA 1
ATOM 666 C C . LEU A 1 83 ? 13.387 -1.206 -13.131 1.00 98.19 83 LEU A C 1
ATOM 668 O O . LEU A 1 83 ? 14.107 -1.019 -14.114 1.00 98.19 83 LEU A O 1
ATOM 672 N N . TYR A 1 84 ? 13.280 -2.381 -12.509 1.00 98.12 84 TYR A N 1
ATOM 673 C CA . TYR A 1 84 ? 13.987 -3.590 -12.919 1.00 98.12 84 TYR A CA 1
ATOM 674 C C . TYR A 1 84 ? 13.608 -4.022 -14.341 1.00 98.12 84 TYR A C 1
ATOM 676 O O . TYR A 1 84 ? 14.491 -4.242 -15.171 1.00 98.12 84 TYR A O 1
ATOM 684 N N . LEU A 1 85 ? 12.310 -4.071 -14.660 1.00 98.19 85 LEU A N 1
ATOM 685 C CA . LEU A 1 85 ? 11.824 -4.381 -16.008 1.00 98.19 85 LEU A CA 1
ATOM 686 C C . LEU A 1 85 ? 12.384 -3.392 -17.035 1.00 98.19 85 LEU A C 1
ATOM 688 O O . LEU A 1 85 ? 12.923 -3.795 -18.064 1.00 98.19 85 LEU A O 1
ATOM 692 N N . SER A 1 86 ? 12.318 -2.095 -16.730 1.00 97.69 86 SER A N 1
ATOM 693 C CA . SER A 1 86 ? 12.847 -1.058 -17.615 1.00 97.69 86 SER A CA 1
ATOM 694 C C . SER A 1 86 ? 14.368 -1.148 -17.789 1.00 97.69 86 SER A C 1
ATOM 696 O O . SER A 1 86 ? 14.862 -0.906 -18.886 1.00 97.69 86 SER A O 1
ATOM 698 N N . ALA A 1 87 ? 15.120 -1.492 -16.740 1.00 97.06 87 ALA A N 1
ATOM 699 C CA . ALA A 1 87 ? 16.566 -1.717 -16.819 1.00 97.06 87 ALA A CA 1
ATOM 700 C C . ALA A 1 87 ? 16.924 -2.989 -17.608 1.00 97.06 87 ALA A C 1
ATOM 702 O O . ALA A 1 87 ? 17.951 -3.025 -18.276 1.00 97.06 87 ALA A O 1
ATOM 703 N N . SER A 1 88 ? 16.049 -3.996 -17.586 1.00 97.44 88 SER A N 1
ATOM 704 C CA . SER A 1 88 ? 16.199 -5.255 -18.328 1.00 97.44 88 SER A CA 1
ATOM 705 C C . SER A 1 88 ? 15.825 -5.139 -19.814 1.00 97.44 88 SER A C 1
ATOM 707 O O . SER A 1 88 ? 15.796 -6.141 -20.521 1.00 97.44 88 SER A O 1
ATOM 709 N N . GLY A 1 89 ? 15.506 -3.934 -20.298 1.00 97.56 89 GLY A N 1
ATOM 710 C CA . GLY A 1 89 ? 15.142 -3.692 -21.695 1.00 97.56 89 GLY A CA 1
ATOM 711 C C . GLY A 1 89 ? 13.682 -4.001 -22.037 1.00 97.56 89 GLY A C 1
ATOM 712 O O . GLY A 1 89 ? 13.342 -4.068 -23.218 1.00 97.56 89 GLY A O 1
ATOM 713 N N . ALA A 1 90 ? 12.802 -4.174 -21.044 1.00 97.88 90 ALA A N 1
ATOM 714 C CA . ALA A 1 90 ? 11.376 -4.341 -21.307 1.00 97.88 90 ALA A CA 1
ATOM 715 C C . ALA A 1 90 ? 10.792 -3.094 -21.995 1.00 97.88 90 ALA A C 1
ATOM 717 O O . ALA A 1 90 ? 11.093 -1.954 -21.627 1.00 97.88 90 ALA A O 1
ATOM 718 N N . THR A 1 91 ? 9.921 -3.314 -22.982 1.00 98.06 91 THR A N 1
ATOM 719 C CA . THR A 1 91 ? 9.212 -2.228 -23.670 1.00 98.06 91 THR A CA 1
ATOM 720 C C . THR A 1 91 ? 8.200 -1.557 -22.736 1.00 98.06 91 THR A C 1
ATOM 722 O O . THR A 1 91 ? 7.754 -2.146 -21.748 1.00 98.06 91 THR A O 1
ATOM 725 N N . CYS A 1 92 ? 7.783 -0.328 -23.062 1.00 97.75 92 CYS A N 1
ATOM 726 C CA . CYS A 1 92 ? 6.717 0.357 -22.321 1.00 97.75 92 CYS A CA 1
ATOM 727 C C . CYS A 1 92 ? 5.427 -0.481 -22.268 1.00 97.75 92 CYS A C 1
ATOM 729 O O . CYS A 1 92 ? 4.858 -0.643 -21.194 1.00 97.75 92 CYS A O 1
ATOM 731 N N . ALA A 1 93 ? 5.041 -1.115 -23.382 1.00 98.25 93 ALA A N 1
ATOM 732 C CA . ALA A 1 93 ? 3.877 -1.996 -23.447 1.00 98.25 93 ALA A CA 1
ATOM 733 C C . ALA A 1 93 ? 3.990 -3.210 -22.506 1.00 98.25 93 ALA A C 1
ATOM 735 O O . ALA A 1 93 ? 3.007 -3.591 -21.869 1.00 98.25 93 ALA A O 1
ATOM 736 N N . ALA A 1 94 ? 5.181 -3.806 -22.377 1.00 98.00 94 ALA A N 1
ATOM 737 C CA . ALA A 1 94 ? 5.407 -4.909 -21.445 1.00 98.00 94 ALA A CA 1
ATOM 738 C C . ALA A 1 94 ? 5.271 -4.450 -19.982 1.00 98.00 94 ALA A C 1
ATOM 740 O O . ALA A 1 94 ? 4.636 -5.131 -19.178 1.00 98.00 94 ALA A O 1
ATOM 741 N N . ILE A 1 95 ? 5.804 -3.273 -19.639 1.00 98.25 95 ILE A N 1
ATOM 742 C CA . ILE A 1 95 ? 5.687 -2.695 -18.290 1.00 98.25 95 ILE A CA 1
ATOM 743 C C . ILE A 1 95 ? 4.229 -2.345 -17.965 1.00 98.25 95 ILE A C 1
ATOM 745 O O . ILE A 1 95 ? 3.749 -2.676 -16.880 1.00 98.25 95 ILE A O 1
ATOM 749 N N . ASP A 1 96 ? 3.503 -1.742 -18.906 1.00 98.31 96 ASP A N 1
ATOM 750 C CA . ASP A 1 96 ? 2.089 -1.397 -18.728 1.00 98.31 96 ASP A CA 1
ATOM 751 C C . ASP A 1 96 ? 1.211 -2.655 -18.618 1.00 98.31 96 ASP A C 1
ATOM 753 O O . ASP A 1 96 ? 0.280 -2.697 -17.813 1.00 98.31 96 ASP A O 1
ATOM 757 N N . THR A 1 97 ? 1.565 -3.731 -19.328 1.00 98.12 97 THR A N 1
ATOM 758 C CA . THR A 1 97 ? 0.936 -5.052 -19.157 1.00 98.12 97 THR A CA 1
ATOM 759 C C . THR A 1 97 ? 1.199 -5.619 -17.759 1.00 98.12 97 THR A C 1
ATOM 761 O O . THR A 1 97 ? 0.279 -6.090 -17.095 1.00 98.12 97 THR A O 1
ATOM 764 N N . MET A 1 98 ? 2.430 -5.527 -17.250 1.00 97.69 98 MET A N 1
ATOM 765 C CA . MET A 1 98 ? 2.748 -5.948 -15.878 1.00 97.69 98 MET A CA 1
ATOM 766 C C . MET A 1 98 ? 2.042 -5.083 -14.823 1.00 97.69 98 MET A C 1
ATOM 768 O O . MET A 1 98 ? 1.713 -5.562 -13.732 1.00 97.69 98 MET A O 1
ATOM 772 N N . ASN A 1 99 ? 1.788 -3.808 -15.121 1.00 97.69 99 ASN A N 1
ATOM 773 C CA . ASN A 1 99 ? 0.991 -2.938 -14.266 1.00 97.69 99 ASN A CA 1
ATOM 774 C C . ASN A 1 99 ? -0.492 -3.327 -14.254 1.00 97.69 99 ASN A C 1
ATOM 776 O O . ASN A 1 99 ? -1.084 -3.343 -13.173 1.00 97.69 99 ASN A O 1
ATOM 780 N N . SER A 1 100 ? -1.077 -3.672 -15.405 1.00 97.00 100 SER A N 1
ATOM 781 C CA . SER A 1 100 ? -2.506 -4.001 -15.510 1.00 97.00 100 SER A CA 1
ATOM 782 C C . SER A 1 100 ? -2.885 -5.250 -14.705 1.00 97.00 100 SER A C 1
ATOM 784 O O . SER A 1 100 ? -3.953 -5.286 -14.096 1.00 97.00 100 SER A O 1
ATOM 786 N N . ILE A 1 101 ? -1.973 -6.222 -14.592 1.00 96.06 101 ILE A N 1
ATOM 787 C CA . ILE A 1 101 ? -2.121 -7.391 -13.703 1.00 96.06 101 ILE A CA 1
ATOM 788 C C . ILE A 1 101 ? -1.697 -7.116 -12.248 1.00 96.06 101 ILE A C 1
ATOM 790 O O . ILE A 1 101 ? -1.728 -8.005 -11.399 1.00 96.06 101 ILE A O 1
ATOM 794 N N . GLY A 1 102 ? -1.292 -5.883 -11.938 1.00 94.56 102 GLY A N 1
ATOM 795 C CA . GLY A 1 102 ? -1.003 -5.415 -10.586 1.00 94.56 102 GLY A CA 1
ATOM 796 C C . GLY A 1 102 ? 0.405 -5.699 -10.061 1.00 94.56 102 GLY A C 1
ATOM 797 O O . GLY A 1 102 ? 0.627 -5.454 -8.874 1.00 94.56 102 GLY A O 1
ATOM 798 N N . PHE A 1 103 ? 1.343 -6.158 -10.892 1.00 95.56 103 PHE A N 1
ATOM 799 C CA . PHE A 1 103 ? 2.699 -6.549 -10.476 1.00 95.56 103 PHE A CA 1
ATOM 800 C C . PHE A 1 103 ? 3.736 -5.420 -10.540 1.00 95.56 103 PHE A C 1
ATOM 802 O O . PHE A 1 103 ? 4.654 -5.393 -9.726 1.00 95.56 103 PHE A O 1
ATOM 809 N N . SER A 1 104 ? 3.588 -4.480 -11.474 1.00 97.75 104 SER A N 1
ATOM 810 C CA . SER A 1 104 ? 4.531 -3.371 -11.687 1.00 97.75 104 SER A CA 1
ATOM 811 C C . SER A 1 104 ? 3.874 -2.006 -11.478 1.00 97.75 104 SER A C 1
ATOM 813 O O . SER A 1 104 ? 2.648 -1.869 -11.507 1.00 97.75 104 SER A O 1
ATOM 815 N N . ALA A 1 105 ? 4.687 -0.966 -11.302 1.00 97.88 105 ALA A N 1
ATOM 816 C CA . ALA A 1 105 ? 4.284 0.409 -11.565 1.00 97.88 105 ALA A CA 1
ATOM 817 C C . ALA A 1 105 ? 4.088 0.633 -13.075 1.00 97.88 105 ALA A C 1
ATOM 819 O O . ALA A 1 105 ? 4.673 -0.072 -13.899 1.00 97.88 105 ALA A O 1
ATOM 820 N N . TYR A 1 106 ? 3.257 1.614 -13.425 1.00 97.81 106 TYR A N 1
ATOM 821 C CA . TYR A 1 106 ? 3.005 2.006 -14.813 1.00 97.81 106 TYR A CA 1
ATOM 822 C C . TYR A 1 106 ? 4.260 2.642 -15.426 1.00 97.81 106 TYR A C 1
ATOM 824 O O . TYR A 1 106 ? 5.021 3.307 -14.708 1.00 97.81 106 TYR A O 1
ATOM 832 N N . TYR A 1 107 ? 4.472 2.496 -16.736 1.00 98.06 107 TYR A N 1
ATOM 833 C CA . TYR A 1 107 ? 5.692 2.967 -17.398 1.00 98.06 107 TYR A CA 1
ATOM 834 C C . TYR A 1 107 ? 5.973 4.453 -17.135 1.00 98.06 107 TYR A C 1
ATOM 836 O O . TYR A 1 107 ? 7.099 4.825 -16.809 1.00 98.06 107 TYR A O 1
ATOM 844 N N . THR A 1 108 ? 4.950 5.310 -17.191 1.00 97.81 108 THR A N 1
ATOM 845 C CA . THR A 1 108 ? 5.118 6.750 -16.918 1.00 97.81 108 THR A CA 1
ATOM 846 C C . THR A 1 108 ? 5.587 7.023 -15.490 1.00 97.81 108 THR A C 1
ATOM 848 O O . THR A 1 108 ? 6.402 7.916 -15.284 1.00 97.81 108 THR A O 1
ATOM 851 N N . THR A 1 109 ? 5.149 6.235 -14.502 1.00 97.69 109 THR A N 1
ATOM 852 C CA . THR A 1 109 ? 5.623 6.358 -13.113 1.00 97.69 109 THR A CA 1
ATOM 853 C C . THR A 1 109 ? 7.102 5.993 -13.012 1.00 97.69 109 THR A C 1
ATOM 855 O O . THR A 1 109 ? 7.875 6.731 -12.402 1.00 97.69 109 THR A O 1
ATOM 858 N N . VAL A 1 110 ? 7.508 4.900 -13.664 1.00 97.81 110 VAL A N 1
ATOM 859 C CA . VAL A 1 110 ? 8.913 4.467 -13.735 1.00 97.81 110 VAL A CA 1
ATOM 860 C C . VAL A 1 110 ? 9.776 5.534 -14.412 1.00 97.81 110 VAL A C 1
ATOM 862 O O . VAL A 1 110 ? 10.822 5.913 -13.885 1.00 97.81 110 VAL A O 1
ATOM 865 N N . ASN A 1 111 ? 9.330 6.057 -15.557 1.00 97.50 111 ASN A N 1
ATOM 866 C CA . ASN A 1 111 ? 10.064 7.069 -16.310 1.00 97.50 111 ASN A CA 1
ATOM 867 C C . ASN A 1 111 ? 10.200 8.380 -15.524 1.00 97.50 111 ASN A C 1
ATOM 869 O O . ASN A 1 111 ? 11.299 8.915 -15.405 1.00 97.50 111 ASN A O 1
ATOM 873 N N . ASN A 1 112 ? 9.114 8.854 -14.907 1.00 97.69 112 ASN A N 1
ATOM 874 C CA . ASN A 1 112 ? 9.140 10.053 -14.069 1.00 97.69 112 ASN A CA 1
ATOM 875 C C . ASN A 1 112 ? 10.111 9.900 -12.893 1.00 97.69 112 ASN A C 1
ATOM 877 O O . ASN A 1 112 ? 10.838 10.839 -12.568 1.00 97.69 112 ASN A O 1
ATOM 881 N N . PHE A 1 113 ? 10.162 8.716 -12.277 1.00 96.88 113 PHE A N 1
ATOM 882 C CA . PHE A 1 113 ? 11.107 8.430 -11.201 1.00 96.88 113 PHE A CA 1
ATOM 883 C C . PHE A 1 113 ? 12.564 8.469 -11.685 1.00 96.88 113 PHE A C 1
ATOM 885 O O . PHE A 1 113 ? 13.405 9.102 -11.047 1.00 96.88 113 PHE A O 1
ATOM 892 N N . LYS A 1 114 ? 12.864 7.880 -12.851 1.00 95.88 114 LYS A N 1
ATOM 893 C CA . LYS A 1 114 ? 14.194 7.971 -13.478 1.00 95.88 114 LYS A CA 1
ATOM 894 C C . LYS A 1 114 ? 14.587 9.419 -13.784 1.00 95.88 114 LYS A C 1
ATOM 896 O O . LYS A 1 114 ? 15.693 9.831 -13.442 1.00 95.88 114 LYS A O 1
ATOM 901 N N . CYS A 1 115 ? 13.681 10.202 -14.373 1.00 95.62 115 CYS A N 1
ATOM 902 C CA . CYS A 1 115 ? 13.911 11.623 -14.645 1.00 95.62 115 CYS A CA 1
ATOM 903 C C . CYS A 1 115 ? 14.179 12.410 -13.358 1.00 95.62 115 CYS A C 1
ATOM 905 O O . CYS A 1 115 ? 15.081 13.246 -13.329 1.00 95.62 115 CYS A O 1
ATOM 907 N N . LYS A 1 116 ? 13.438 12.123 -12.281 1.00 95.81 116 LYS A N 1
ATOM 908 C CA . LYS A 1 116 ? 13.663 12.738 -10.970 1.00 95.81 116 LYS A CA 1
ATOM 909 C C . LYS A 1 116 ? 15.078 12.458 -10.456 1.00 95.81 116 LYS A C 1
ATOM 911 O O . LYS A 1 116 ? 15.772 13.407 -10.106 1.00 95.81 116 LYS A O 1
ATOM 916 N N . ILE A 1 117 ? 15.527 11.202 -10.494 1.00 92.38 117 ILE A N 1
ATOM 917 C CA . ILE A 1 117 ? 16.892 10.826 -10.084 1.00 92.38 117 ILE A CA 1
ATOM 918 C C . ILE A 1 117 ? 17.946 11.549 -10.932 1.00 92.38 117 ILE A C 1
ATOM 920 O O . ILE A 1 117 ? 18.900 12.098 -10.386 1.00 92.38 117 ILE A O 1
ATOM 924 N N . ALA A 1 118 ? 17.780 11.578 -12.257 1.00 93.50 118 ALA A N 1
ATOM 925 C CA . ALA A 1 118 ? 18.732 12.237 -13.151 1.00 93.50 118 ALA A CA 1
ATOM 926 C C . ALA A 1 118 ? 18.845 13.746 -12.864 1.00 93.50 118 ALA A C 1
ATOM 928 O O . ALA A 1 118 ? 19.949 14.292 -12.803 1.00 93.50 118 ALA A O 1
ATOM 929 N N . ASN A 1 119 ? 17.710 14.408 -12.627 1.00 94.50 119 ASN A N 1
ATOM 930 C CA . ASN A 1 119 ? 17.668 15.828 -12.285 1.00 94.50 119 ASN A CA 1
ATOM 931 C C . ASN A 1 119 ? 18.305 16.109 -10.916 1.00 94.50 119 ASN A C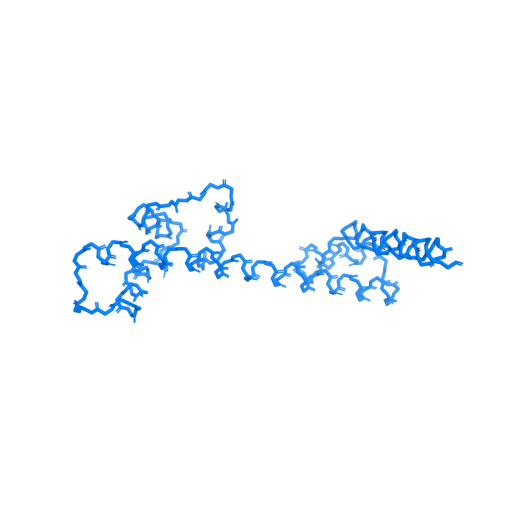 1
ATOM 933 O O . ASN A 1 119 ? 19.092 17.047 -10.790 1.00 94.50 119 ASN A O 1
ATOM 937 N N . GLU A 1 120 ? 18.008 15.293 -9.901 1.00 94.19 120 GLU A N 1
ATOM 938 C CA . GLU A 1 120 ? 18.617 15.409 -8.569 1.00 94.19 120 GLU A CA 1
ATOM 939 C C . GLU A 1 120 ? 20.137 15.206 -8.628 1.00 94.19 120 GLU A C 1
ATOM 941 O O . GLU A 1 120 ? 20.890 15.972 -8.025 1.00 94.19 120 GLU A O 1
ATOM 946 N N . HIS A 1 121 ? 20.607 14.233 -9.410 1.00 91.69 121 HIS A N 1
ATOM 947 C CA . HIS A 1 121 ? 22.033 13.993 -9.609 1.00 91.69 121 HIS A CA 1
ATOM 948 C C . HIS A 1 121 ? 22.742 15.197 -10.246 1.00 91.69 121 HIS A C 1
ATOM 950 O O . HIS A 1 121 ? 23.786 15.629 -9.754 1.00 91.69 121 HIS A O 1
ATOM 956 N N . LEU A 1 122 ? 22.151 15.789 -11.289 1.00 90.69 122 LEU A N 1
ATOM 957 C CA . LEU A 1 122 ? 22.689 16.986 -11.93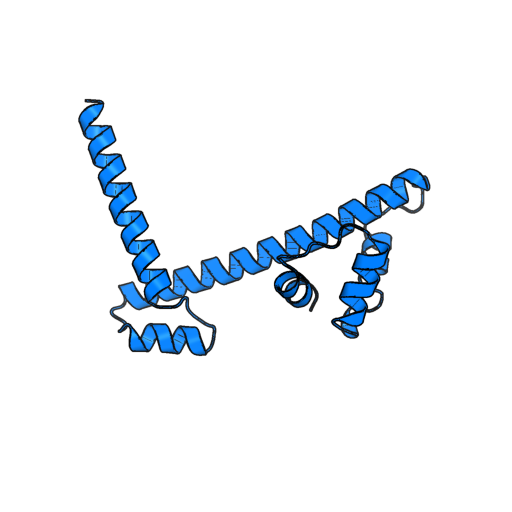9 1.00 90.69 122 LEU A CA 1
ATOM 958 C C . LEU A 1 122 ? 22.792 18.172 -10.968 1.00 90.69 122 LEU A C 1
ATOM 960 O O . LEU A 1 122 ? 23.797 18.884 -10.970 1.00 90.69 122 LEU A O 1
ATOM 964 N N . LEU A 1 123 ? 21.770 18.383 -10.134 1.00 92.31 123 LEU A N 1
ATOM 965 C CA . LEU A 1 123 ? 21.778 19.433 -9.112 1.00 92.31 123 LEU A CA 1
ATOM 966 C C . LEU A 1 123 ? 22.876 19.198 -8.071 1.00 92.31 123 LEU A C 1
ATOM 968 O O . LEU A 1 123 ? 23.597 20.134 -7.728 1.00 92.31 123 LEU A O 1
ATOM 972 N N . ASN A 1 124 ? 23.042 17.955 -7.618 1.00 91.56 124 ASN A N 1
ATOM 973 C CA . ASN A 1 124 ? 24.073 17.594 -6.646 1.00 91.56 124 ASN A CA 1
ATOM 974 C C . ASN A 1 124 ? 25.487 17.813 -7.199 1.00 91.56 124 ASN A C 1
ATOM 976 O O . ASN A 1 124 ? 26.330 18.362 -6.492 1.00 91.56 124 ASN A O 1
ATOM 980 N N . ILE A 1 125 ? 25.737 17.463 -8.466 1.00 91.38 125 ILE A N 1
ATOM 981 C CA . ILE A 1 125 ? 27.022 17.740 -9.129 1.00 91.38 125 ILE A CA 1
ATOM 982 C C . ILE A 1 125 ? 27.273 19.246 -9.213 1.00 91.38 125 ILE A C 1
ATOM 984 O O . ILE A 1 125 ? 28.349 19.707 -8.843 1.00 91.38 125 ILE A O 1
ATOM 988 N N . ARG A 1 126 ? 26.289 20.028 -9.674 1.00 91.94 126 ARG A N 1
ATOM 989 C CA . ARG A 1 126 ? 26.434 21.491 -9.772 1.00 91.94 126 ARG A CA 1
ATOM 990 C C . ARG A 1 126 ? 26.746 22.116 -8.420 1.00 91.94 126 ARG A C 1
ATOM 992 O O . ARG A 1 126 ? 27.612 22.979 -8.349 1.00 91.94 126 ARG A O 1
ATOM 999 N N . LYS A 1 127 ? 26.062 21.667 -7.365 1.00 93.81 127 LYS A N 1
ATOM 1000 C CA . LYS A 1 127 ? 26.312 22.119 -5.996 1.00 93.81 127 LYS A CA 1
ATOM 1001 C C . LYS A 1 127 ? 27.745 21.801 -5.566 1.00 93.81 127 LYS A C 1
ATOM 1003 O O . LYS A 1 127 ? 28.454 22.711 -5.163 1.00 93.81 127 LYS A O 1
ATOM 1008 N N . PHE A 1 128 ? 28.185 20.554 -5.735 1.00 92.75 128 PHE A N 1
ATOM 1009 C CA . PHE A 1 128 ? 29.547 20.131 -5.397 1.00 92.75 128 PHE A CA 1
ATOM 1010 C C . PHE A 1 128 ? 30.621 20.962 -6.120 1.00 92.75 128 PHE A C 1
ATOM 1012 O O . PHE A 1 128 ? 31.578 21.404 -5.491 1.00 92.75 128 PHE A O 1
ATOM 1019 N N . LEU A 1 129 ? 30.424 21.216 -7.420 1.00 92.50 129 LEU A N 1
ATOM 1020 C CA . LEU A 1 129 ? 31.315 22.036 -8.250 1.00 92.50 129 LEU A CA 1
ATOM 1021 C C . LEU A 1 129 ? 31.242 23.542 -7.956 1.00 92.50 129 LEU A C 1
ATOM 1023 O O . LEU A 1 129 ? 32.078 24.277 -8.454 1.00 92.50 129 LEU A O 1
ATOM 1027 N N . SER A 1 130 ? 30.221 24.014 -7.236 1.00 90.19 130 SER A N 1
ATOM 1028 C CA . SER A 1 130 ? 30.103 25.425 -6.831 1.00 90.19 130 SER A CA 1
ATOM 1029 C C . SER A 1 130 ? 30.671 25.676 -5.430 1.00 90.19 130 SER A C 1
ATOM 1031 O O . SER A 1 130 ? 30.869 26.824 -5.048 1.00 90.19 130 SER A O 1
ATOM 1033 N N . GLU A 1 131 ? 30.865 24.614 -4.644 1.00 86.81 131 GLU A N 1
ATOM 1034 C CA . GLU A 1 131 ? 31.428 24.651 -3.287 1.00 86.81 131 GLU A CA 1
ATOM 1035 C C . GLU A 1 131 ? 32.963 24.483 -3.274 1.00 86.81 131 GLU A C 1
ATOM 1037 O O . GLU A 1 131 ? 33.573 24.656 -2.219 1.00 86.81 131 GLU A O 1
ATOM 1042 N N . HIS A 1 132 ? 33.576 24.177 -4.424 1.00 60.44 132 HIS A N 1
ATOM 1043 C CA . HIS A 1 132 ? 35.026 24.106 -4.663 1.00 60.44 132 HIS A CA 1
ATOM 1044 C C . HIS A 1 132 ? 35.410 25.031 -5.819 1.00 60.44 132 HIS A C 1
ATOM 1046 O O . HIS A 1 132 ? 36.555 25.534 -5.802 1.00 60.44 132 HIS A O 1
#

Radius of gyration: 21.67 Å; chains: 1; bounding box: 55×36×59 Å